Protein AF-A0A0F2J713-F1 (afdb_monomer)

Radius of gyration: 13.16 Å; Cα contacts (8 Å, |Δi|>4): 108; chains: 1; bounding box: 30×25×35 Å

Mean predicted aligned error: 2.55 Å

Secondary structure (DSSP, 8-state):
--TT-EE---EEESSS-HHHHHHHHHHHHHHTT-EE---SS-SEEE-SSTTGGGG-HHHHHHHHHHHHHHHHHHHH--

Foldseek 3Di:
DAAAAEDEDAEEDQDDDRVVVLVVVVVVCVVSNHHYQFFPDRLYFNDDDPPVSVVGPVNVNRVVRSVVRVVVVVVVSD

Nearest PDB structures (foldseek):
  5zz1-assembly1_A  TM=6.342E-01  e=3.295E+00  Mycothermus thermophilus
  4aue-assembly1_D  TM=6.304E-01  e=3.529E+00  Mycothermus thermophilus
  4aue-assembly1_C  TM=6.302E-01  e=4.047E+00  Mycothermus thermophilus
  4b2y-assembly1_A  TM=6.314E-01  e=4.334E+00  Mycothermus thermophilus
  3ojw-assembly1_A  TM=5.627E-01  e=4.642E+00  Rattus norvegicus

pLDDT: mean 96.04, std 4.41, range [62.81, 98.62]

Structure (mmCIF, N/CA/C/O backbone):
data_AF-A0A0F2J713-F1
#
_entry.id   AF-A0A0F2J713-F1
#
loop_
_atom_site.group_PDB
_atom_site.id
_atom_site.type_symbol
_atom_site.label_atom_id
_atom_site.label_alt_id
_atom_site.label_comp_id
_atom_site.label_asym_id
_atom_site.label_entity_id
_atom_site.label_seq_id
_atom_site.pdbx_PDB_ins_code
_atom_site.Cartn_x
_atom_site.Cartn_y
_atom_site.Cartn_z
_atom_site.occupancy
_atom_site.B_iso_or_equiv
_atom_site.auth_seq_id
_atom_site.auth_comp_id
_atom_site.auth_asym_id
_atom_site.auth_atom_id
_atom_site.pdbx_PDB_model_num
ATOM 1 N N . MET A 1 1 ? -19.509 6.977 5.542 1.00 83.19 1 MET A N 1
ATOM 2 C CA . MET A 1 1 ? -19.365 5.568 5.099 1.00 83.19 1 MET A CA 1
ATOM 3 C C . MET A 1 1 ? -17.967 4.991 5.358 1.00 83.19 1 MET A C 1
ATOM 5 O O . MET A 1 1 ? -17.895 3.824 5.722 1.00 83.19 1 MET A O 1
ATOM 9 N N . LEU A 1 2 ? -16.876 5.755 5.178 1.00 96.25 2 LEU A N 1
ATOM 10 C CA . LEU A 1 2 ? -15.496 5.239 5.297 1.00 96.25 2 LEU A CA 1
ATOM 11 C C . LEU A 1 2 ? -14.788 5.520 6.635 1.00 96.25 2 LEU A C 1
ATOM 13 O O . LEU A 1 2 ? -13.818 4.835 6.940 1.00 96.25 2 LEU A O 1
ATOM 17 N N . LYS A 1 3 ? -15.294 6.460 7.443 1.00 97.12 3 LYS A N 1
ATOM 18 C CA . LYS A 1 3 ? -14.751 6.796 8.768 1.00 97.12 3 LYS A CA 1
ATOM 19 C C . LYS A 1 3 ? -14.474 5.550 9.614 1.00 97.12 3 LYS A C 1
ATOM 21 O O . LYS A 1 3 ? -15.346 4.689 9.746 1.00 97.12 3 LYS A O 1
ATOM 26 N N . GLY A 1 4 ? -13.267 5.471 10.171 1.00 95.50 4 GLY A N 1
ATOM 27 C CA . GLY A 1 4 ? -12.804 4.375 11.024 1.00 95.50 4 GLY A CA 1
ATOM 28 C C . GLY A 1 4 ? -12.510 3.063 10.290 1.00 95.50 4 GLY A C 1
ATOM 29 O O . GLY A 1 4 ? -12.017 2.123 10.910 1.00 95.50 4 GLY A O 1
ATOM 30 N N . LYS A 1 5 ? -12.776 2.965 8.979 1.00 96.88 5 LYS A N 1
ATOM 31 C CA . LYS A 1 5 ? -12.379 1.789 8.197 1.00 96.88 5 LYS A CA 1
ATOM 32 C C . LYS A 1 5 ? -10.876 1.805 7.951 1.00 96.88 5 LYS A C 1
ATOM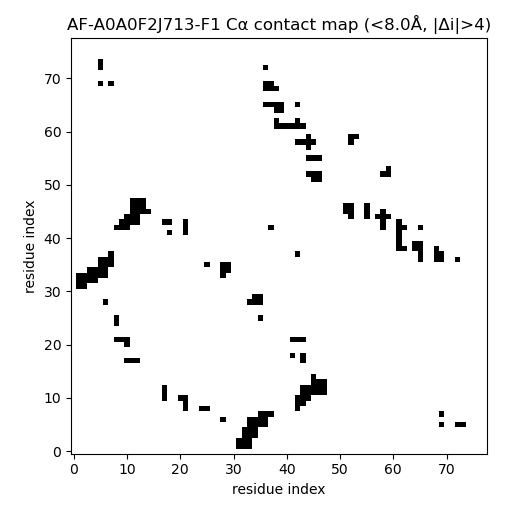 34 O O . LYS A 1 5 ? -10.260 2.859 7.795 1.00 96.88 5 LYS A O 1
ATOM 39 N N . VAL A 1 6 ? -10.305 0.610 7.855 1.00 97.81 6 VAL A N 1
ATOM 40 C CA . VAL A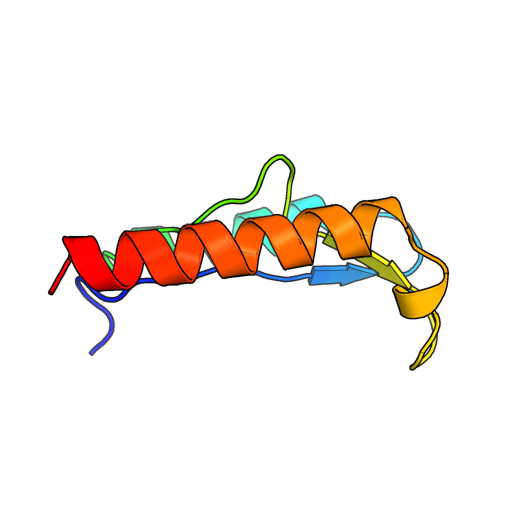 1 6 ? -8.914 0.428 7.443 1.00 97.81 6 VAL A CA 1
ATOM 41 C C . VAL A 1 6 ? -8.824 0.507 5.922 1.00 97.81 6 VAL A C 1
ATOM 43 O O . VAL A 1 6 ? -9.629 -0.108 5.220 1.00 97.81 6 VAL A O 1
ATOM 46 N N . GLY A 1 7 ? -7.850 1.256 5.414 1.00 97.12 7 GLY A N 1
ATOM 47 C CA . GLY A 1 7 ? -7.542 1.362 3.988 1.00 97.12 7 GLY A CA 1
ATOM 48 C C . GLY A 1 7 ? -6.059 1.138 3.722 1.00 97.12 7 GLY A C 1
ATOM 49 O O . GLY A 1 7 ? -5.222 1.413 4.575 1.00 97.12 7 GLY A O 1
ATOM 50 N N . ALA A 1 8 ? -5.726 0.648 2.532 1.00 98.19 8 ALA A N 1
ATOM 51 C CA . ALA A 1 8 ? -4.355 0.579 2.043 1.00 98.19 8 ALA A CA 1
ATOM 52 C C . ALA A 1 8 ? -4.336 0.987 0.573 1.00 98.19 8 ALA A C 1
ATOM 54 O O . ALA A 1 8 ? -5.081 0.441 -0.239 1.00 98.19 8 ALA A O 1
ATOM 55 N N . SER A 1 9 ? -3.502 1.963 0.238 1.00 97.75 9 SER A N 1
ATOM 56 C CA . SER A 1 9 ? -3.283 2.384 -1.141 1.00 97.75 9 SER A CA 1
ATOM 57 C C . SER A 1 9 ? -2.293 1.419 -1.778 1.00 97.75 9 SER A C 1
ATOM 59 O O . SER A 1 9 ? -1.343 1.010 -1.120 1.00 97.75 9 SER A O 1
ATOM 61 N N . VAL A 1 10 ? -2.522 1.024 -3.028 1.00 97.19 10 VAL A N 1
ATOM 62 C CA . VAL A 1 10 ? -1.623 0.158 -3.804 1.00 97.19 10 VAL A CA 1
ATOM 63 C C . VAL A 1 10 ? -1.511 0.751 -5.198 1.00 97.19 10 VAL A C 1
ATOM 65 O O . VAL A 1 10 ? -2.530 1.076 -5.807 1.00 97.19 10 VAL A O 1
ATOM 68 N N . VAL A 1 11 ? -0.288 0.922 -5.694 1.00 97.00 11 VAL A N 1
ATOM 69 C CA . VAL A 1 11 ? -0.042 1.568 -6.988 1.00 97.00 11 VAL A CA 1
ATOM 70 C C . VAL A 1 11 ? 0.916 0.725 -7.822 1.00 97.00 11 VAL A C 1
ATOM 72 O O . VAL A 1 11 ? 1.955 0.285 -7.343 1.00 97.00 11 VAL A O 1
ATOM 75 N N . SER A 1 12 ? 0.585 0.536 -9.093 1.00 95.25 12 SER A N 1
ATOM 76 C CA . SER A 1 12 ? 1.490 -0.024 -10.097 1.00 95.25 12 SER A CA 1
ATOM 77 C C . SER A 1 12 ? 1.862 1.071 -11.090 1.00 95.25 12 SER A C 1
ATOM 79 O O . SER A 1 12 ? 1.009 1.869 -11.486 1.00 95.25 12 SER A O 1
ATOM 81 N N . ALA A 1 13 ? 3.134 1.132 -11.478 1.00 95.19 13 ALA A N 1
ATOM 82 C CA . ALA A 1 13 ? 3.575 1.963 -12.589 1.00 95.19 13 ALA A CA 1
ATOM 83 C C . ALA A 1 13 ? 4.774 1.337 -13.294 1.00 95.19 13 ALA A C 1
ATOM 85 O O . ALA A 1 13 ? 5.563 0.622 -12.694 1.00 95.19 13 ALA A O 1
ATOM 86 N N . ARG A 1 14 ? 4.993 1.693 -14.560 1.00 94.31 14 ARG A N 1
ATOM 87 C CA . ARG A 1 14 ? 6.176 1.241 -15.306 1.00 94.31 14 ARG A CA 1
ATOM 88 C C . ARG A 1 14 ? 7.473 1.951 -14.881 1.00 94.31 14 ARG A C 1
ATOM 90 O O . ARG A 1 14 ? 8.556 1.400 -15.057 1.00 94.31 14 ARG A O 1
ATOM 97 N N . ARG A 1 15 ? 7.387 3.220 -14.465 1.00 91.06 15 ARG A N 1
ATOM 98 C CA . ARG A 1 15 ? 8.536 4.105 -14.180 1.00 91.06 15 ARG A CA 1
ATOM 99 C C . ARG A 1 15 ? 8.220 5.005 -12.975 1.00 91.06 15 ARG A C 1
ATOM 101 O O . ARG A 1 15 ? 7.908 4.506 -11.906 1.00 91.06 15 ARG A O 1
ATOM 108 N N . ALA A 1 16 ? 8.294 6.324 -13.148 1.00 93.31 16 ALA A N 1
ATOM 109 C CA . ALA A 1 16 ? 8.024 7.317 -12.115 1.00 93.31 16 ALA A CA 1
ATOM 110 C C . ALA A 1 16 ? 6.523 7.642 -11.986 1.00 93.31 16 ALA A C 1
ATOM 112 O O . ALA A 1 16 ? 5.718 7.272 -12.839 1.00 93.31 16 ALA A O 1
ATOM 113 N N . GLY A 1 17 ? 6.164 8.382 -10.933 1.00 95.19 17 GLY A N 1
ATOM 114 C CA . GLY A 1 17 ? 4.797 8.866 -10.681 1.00 95.19 17 GLY A CA 1
ATOM 115 C C . GLY A 1 17 ? 4.031 8.084 -9.609 1.00 95.19 17 GLY A C 1
ATOM 116 O O . GLY A 1 17 ? 3.029 8.573 -9.082 1.00 95.19 17 GLY A O 1
ATOM 117 N N . SER A 1 18 ? 4.525 6.906 -9.225 1.00 95.56 18 SER A N 1
ATOM 118 C CA . SER A 1 18 ? 3.856 6.021 -8.266 1.00 95.56 18 SER A CA 1
ATOM 119 C C . SER A 1 18 ? 3.720 6.659 -6.882 1.00 95.56 18 SER A C 1
ATOM 121 O O . SER A 1 18 ? 2.673 6.546 -6.255 1.00 95.56 18 SER A O 1
ATOM 123 N N . THR A 1 19 ? 4.739 7.395 -6.429 1.00 96.06 19 THR A N 1
ATOM 124 C CA . THR A 1 19 ? 4.743 8.075 -5.124 1.00 96.06 19 THR A CA 1
ATOM 125 C C . THR A 1 19 ? 3.755 9.238 -5.062 1.00 96.06 19 THR A C 1
ATOM 127 O O . THR A 1 19 ? 3.052 9.380 -4.068 1.00 96.06 19 THR A O 1
ATOM 130 N N . PHE A 1 20 ? 3.632 10.031 -6.132 1.00 97.38 20 PHE A N 1
ATOM 131 C CA . PHE A 1 20 ? 2.630 11.100 -6.218 1.00 97.38 20 PHE A CA 1
ATOM 132 C C . PHE A 1 20 ? 1.209 10.537 -6.161 1.00 97.38 20 PHE A C 1
ATOM 134 O O . PHE A 1 20 ? 0.378 11.026 -5.398 1.00 97.38 20 PHE A O 1
ATOM 141 N N . THR A 1 21 ? 0.954 9.464 -6.914 1.00 97.69 21 THR A N 1
ATOM 142 C CA . THR A 1 21 ? -0.340 8.767 -6.909 1.00 97.69 21 THR A CA 1
ATOM 143 C C . THR A 1 21 ? -0.646 8.182 -5.527 1.00 97.69 21 THR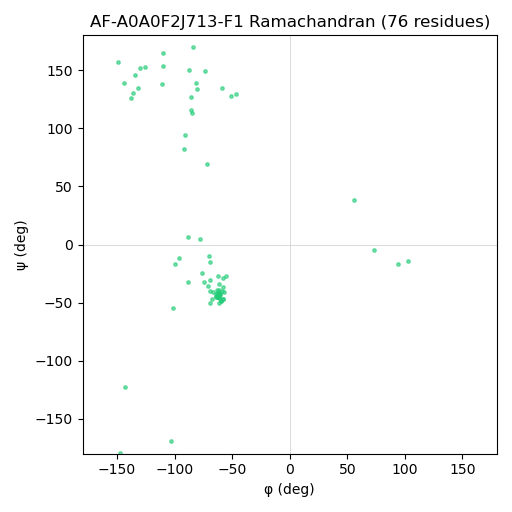 A C 1
ATOM 145 O O . THR A 1 21 ? -1.738 8.377 -4.998 1.00 97.69 21 THR A O 1
ATOM 148 N N . TYR A 1 22 ? 0.336 7.526 -4.904 1.00 97.88 22 TYR A N 1
ATOM 149 C CA . TYR A 1 22 ? 0.224 6.967 -3.555 1.00 97.88 22 TYR A CA 1
ATOM 150 C C . TYR A 1 22 ? -0.122 8.039 -2.512 1.00 97.88 22 TYR A C 1
ATOM 152 O O . TYR A 1 22 ? -1.059 7.861 -1.731 1.00 97.88 22 TYR A O 1
ATOM 160 N N . SER A 1 23 ? 0.572 9.180 -2.533 1.00 97.81 23 SER A N 1
ATOM 161 C CA . SER A 1 23 ? 0.286 10.311 -1.643 1.00 97.81 23 SER A CA 1
ATOM 162 C C . SER A 1 23 ? -1.112 10.886 -1.869 1.00 97.81 23 SER A C 1
ATOM 164 O O . SER A 1 23 ? -1.825 11.125 -0.898 1.00 97.81 23 SER A O 1
ATOM 166 N N . ALA A 1 24 ? -1.543 11.045 -3.124 1.00 98.44 24 ALA A N 1
ATOM 167 C CA . ALA A 1 24 ? -2.869 11.571 -3.443 1.00 98.44 24 ALA A CA 1
ATOM 168 C C . ALA A 1 24 ? -4.000 10.679 -2.894 1.00 98.44 24 ALA A C 1
ATOM 170 O O . ALA A 1 24 ? -4.955 11.185 -2.303 1.00 98.44 24 ALA A O 1
ATOM 171 N N . ILE A 1 25 ? -3.868 9.352 -3.014 1.00 98.25 25 ILE A N 1
ATOM 172 C CA . ILE A 1 25 ? -4.830 8.402 -2.429 1.00 98.25 25 ILE A CA 1
ATOM 173 C C . ILE A 1 25 ? -4.829 8.510 -0.897 1.00 98.25 25 ILE A C 1
ATOM 175 O O . ILE A 1 25 ? -5.890 8.526 -0.273 1.00 98.25 25 ILE A O 1
ATOM 179 N N . ASN A 1 26 ? -3.655 8.627 -0.276 1.00 98.06 26 ASN A N 1
ATOM 180 C CA . ASN A 1 26 ? -3.565 8.736 1.180 1.00 98.06 26 ASN A CA 1
ATOM 181 C C . ASN A 1 26 ? -4.107 10.067 1.719 1.00 98.06 26 ASN A C 1
ATOM 183 O O . ASN A 1 26 ? -4.671 10.076 2.811 1.00 98.06 26 ASN A O 1
ATOM 187 N N . PHE A 1 27 ? -4.025 11.166 0.962 1.00 98.44 27 PHE A N 1
ATOM 188 C CA . PHE A 1 27 ? -4.723 12.406 1.319 1.00 98.44 27 PHE A CA 1
ATOM 189 C C . PHE A 1 27 ? -6.237 12.197 1.379 1.00 98.44 27 PHE A C 1
ATOM 191 O O . PHE A 1 27 ? -6.874 12.625 2.342 1.00 98.44 27 PHE A O 1
ATOM 198 N N . PHE A 1 28 ? -6.808 11.480 0.406 1.00 98.12 28 PHE A N 1
ATOM 199 C CA . PHE A 1 28 ? -8.226 11.123 0.435 1.00 98.12 28 PHE A CA 1
ATOM 200 C C . PHE A 1 28 ? -8.574 10.253 1.653 1.00 98.12 28 PHE A C 1
ATOM 202 O O . PHE A 1 28 ? -9.540 10.550 2.354 1.00 98.12 28 PHE A O 1
ATOM 209 N N . PHE A 1 29 ? -7.773 9.225 1.956 1.00 98.25 29 PHE A N 1
ATOM 210 C CA . PHE A 1 29 ? -7.979 8.399 3.153 1.00 98.25 29 PHE A CA 1
ATOM 211 C C . PHE A 1 29 ? -7.920 9.215 4.449 1.00 98.25 29 PHE A C 1
ATOM 213 O O . PHE A 1 29 ? -8.746 8.999 5.335 1.00 98.25 29 PHE A O 1
ATOM 220 N N . GLY A 1 30 ? -6.996 10.174 4.538 1.00 98.00 30 GLY A N 1
ATOM 221 C CA . GLY A 1 30 ? -6.882 11.077 5.681 1.00 98.00 30 GLY A CA 1
ATOM 222 C C . GLY A 1 30 ? -8.131 11.937 5.876 1.00 98.00 30 GLY A C 1
ATOM 223 O O . GLY A 1 30 ? -8.703 11.942 6.964 1.00 98.00 30 GLY A O 1
ATOM 224 N N . ILE A 1 31 ? -8.606 12.604 4.817 1.00 98.19 31 ILE A N 1
ATOM 225 C CA . ILE A 1 31 ? -9.837 13.420 4.862 1.00 98.19 31 ILE A CA 1
ATOM 226 C C . ILE A 1 31 ? -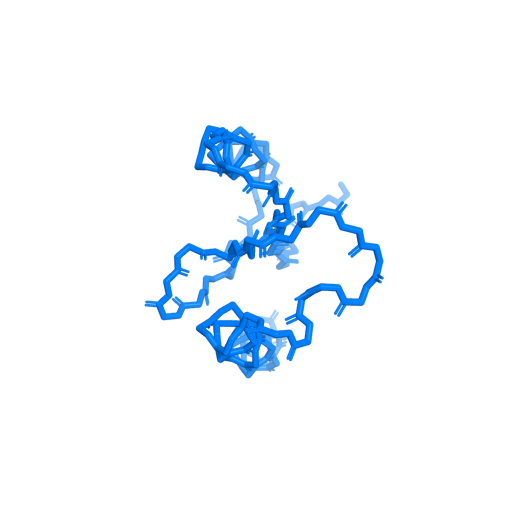11.062 12.557 5.201 1.00 98.19 31 ILE A C 1
ATOM 228 O O . ILE A 1 31 ? -11.972 13.012 5.890 1.00 98.19 31 ILE A O 1
ATOM 232 N N . ALA A 1 32 ? -11.084 11.302 4.751 1.00 98.25 32 ALA A N 1
ATOM 233 C CA . ALA A 1 32 ? -12.161 10.355 5.027 1.00 98.25 32 ALA A CA 1
ATOM 234 C C . ALA A 1 32 ? -12.110 9.722 6.434 1.00 98.25 32 ALA A C 1
ATOM 236 O O . ALA A 1 32 ? -12.924 8.837 6.718 1.00 98.25 32 ALA A O 1
ATOM 237 N N . GLU A 1 33 ? -11.182 10.146 7.301 1.00 97.81 33 GLU A N 1
ATOM 238 C CA . GLU A 1 33 ? -10.964 9.599 8.648 1.00 97.81 33 GLU A CA 1
ATOM 239 C C . GLU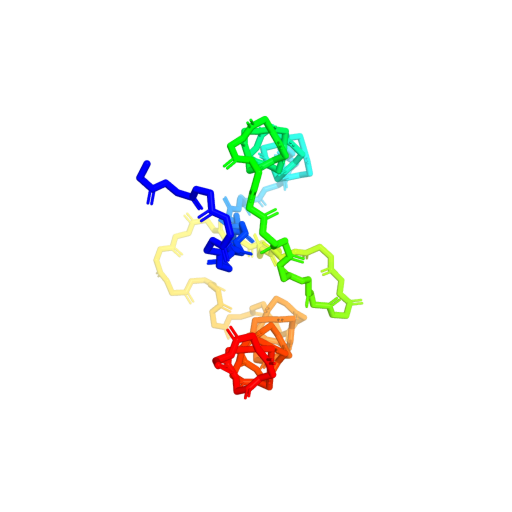 A 1 33 ? -10.710 8.077 8.642 1.00 97.81 33 GLU A C 1
ATOM 241 O O . GLU A 1 33 ? -11.207 7.337 9.498 1.00 97.81 33 GLU A O 1
ATOM 246 N N . MET A 1 34 ? -9.974 7.582 7.644 1.00 98.12 34 MET A N 1
ATOM 247 C CA . MET A 1 34 ? -9.594 6.172 7.548 1.00 98.12 34 MET A CA 1
ATOM 248 C C . MET A 1 34 ? -8.289 5.886 8.295 1.00 98.12 34 MET A C 1
ATOM 250 O O . MET A 1 34 ?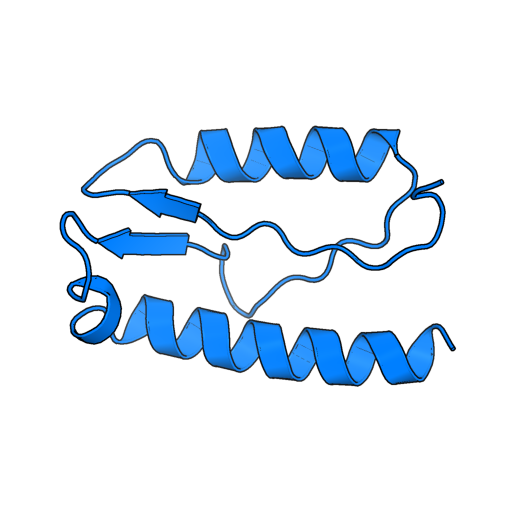 -7.383 6.715 8.355 1.00 98.12 34 MET A O 1
ATOM 254 N N . ILE A 1 35 ? -8.160 4.661 8.802 1.00 97.81 35 ILE A N 1
ATOM 255 C CA . ILE A 1 35 ? -6.908 4.160 9.376 1.00 97.81 35 ILE A CA 1
ATOM 256 C C . ILE A 1 35 ? -6.056 3.616 8.226 1.00 97.81 35 ILE A C 1
ATOM 258 O O . ILE A 1 35 ? -6.425 2.630 7.584 1.00 97.81 35 ILE A O 1
ATOM 262 N N . ILE A 1 36 ? -4.926 4.260 7.943 1.00 97.81 36 ILE A N 1
ATOM 263 C CA . ILE A 1 36 ? -4.077 3.910 6.797 1.00 97.81 36 ILE A CA 1
ATOM 264 C C . ILE A 1 36 ? -3.106 2.792 7.191 1.00 97.81 36 ILE A C 1
ATOM 266 O O . ILE A 1 36 ? -2.234 2.977 8.037 1.00 97.81 36 ILE A O 1
ATOM 270 N N . CYS A 1 37 ? -3.244 1.628 6.557 1.00 98.00 37 CYS A N 1
ATOM 271 C CA . CYS A 1 37 ? -2.325 0.506 6.696 1.00 98.00 37 CYS A CA 1
ATOM 272 C C . CYS A 1 37 ? -1.151 0.650 5.719 1.00 98.00 37 CYS A C 1
ATOM 274 O O . CYS A 1 37 ? -1.342 0.798 4.509 1.00 98.00 37 CYS A O 1
ATOM 276 N N . SER A 1 38 ? 0.066 0.572 6.250 1.00 96.69 38 SER A N 1
ATOM 277 C CA . SER A 1 38 ? 1.311 0.633 5.490 1.00 96.69 38 SER A CA 1
ATOM 278 C C . SER A 1 38 ? 2.035 -0.714 5.468 1.00 96.69 38 SER A C 1
ATOM 280 O O . SER A 1 38 ? 1.760 -1.626 6.257 1.00 96.69 38 SER A O 1
ATOM 282 N N . SER A 1 39 ? 2.987 -0.828 4.549 1.00 97.75 39 SER A N 1
ATOM 283 C CA . SER A 1 39 ? 3.937 -1.932 4.490 1.00 97.75 39 SER A CA 1
ATOM 284 C C . SER A 1 39 ? 5.320 -1.525 5.023 1.00 97.75 39 SER A C 1
ATOM 286 O O . SER A 1 39 ? 5.479 -0.464 5.623 1.00 97.75 39 SER A O 1
ATOM 288 N N . ASN A 1 40 ? 6.329 -2.373 4.810 1.00 95.81 40 ASN A N 1
ATOM 289 C CA . ASN A 1 40 ? 7.743 -2.075 5.063 1.00 95.81 40 ASN A CA 1
ATOM 290 C C . ASN A 1 40 ? 8.344 -1.056 4.074 1.00 95.81 40 ASN A C 1
ATOM 292 O O . ASN A 1 40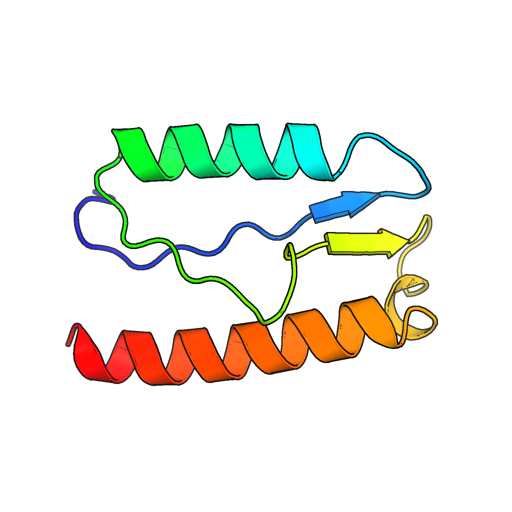 ? 9.454 -0.584 4.298 1.00 95.81 40 ASN A O 1
ATOM 296 N N . TYR A 1 41 ? 7.621 -0.721 3.004 1.00 95.19 41 TYR A N 1
ATOM 297 C CA . TYR A 1 41 ? 7.935 0.357 2.069 1.00 95.19 41 TYR A CA 1
ATOM 298 C C . TYR A 1 41 ? 6.639 0.975 1.519 1.00 95.19 41 TYR A C 1
ATOM 300 O O . TYR A 1 41 ? 5.540 0.565 1.910 1.00 95.19 41 TYR A O 1
ATOM 308 N N . TRP A 1 42 ? 6.736 1.969 0.629 1.00 96.12 42 TRP A N 1
ATOM 309 C CA . TRP A 1 42 ? 5.560 2.456 -0.096 1.00 96.12 42 TRP A CA 1
ATOM 310 C C . TRP A 1 42 ? 4.937 1.305 -0.890 1.00 96.12 42 TRP A C 1
ATOM 312 O O . TRP A 1 42 ? 5.655 0.566 -1.556 1.00 96.12 42 TRP A O 1
ATOM 322 N N . ASN A 1 43 ? 3.609 1.170 -0.837 1.00 96.62 43 ASN A N 1
ATOM 323 C CA . ASN A 1 43 ? 2.858 0.070 -1.451 1.00 96.62 43 ASN A CA 1
ATOM 324 C C . ASN A 1 43 ? 2.825 0.200 -2.989 1.00 96.62 43 ASN A C 1
ATOM 326 O O . ASN A 1 43 ? 1.783 0.487 -3.589 1.00 96.62 43 ASN A O 1
ATOM 330 N N . LEU A 1 44 ? 3.978 0.009 -3.620 1.00 96.25 44 LEU A N 1
ATOM 331 C CA . LEU A 1 44 ? 4.231 0.267 -5.029 1.00 96.25 44 LEU A CA 1
ATOM 332 C C . LEU A 1 44 ? 4.791 -0.987 -5.705 1.00 96.25 44 LEU A C 1
ATOM 334 O O . LEU A 1 44 ? 5.469 -1.787 -5.070 1.00 96.25 44 LEU A O 1
ATOM 338 N N . THR A 1 45 ? 4.555 -1.117 -7.008 1.00 95.88 45 THR A N 1
ATOM 339 C CA . THR A 1 45 ? 5.262 -2.075 -7.867 1.00 95.88 45 THR A CA 1
ATOM 340 C C . THR A 1 45 ? 5.699 -1.421 -9.173 1.00 95.88 45 THR A C 1
ATOM 342 O O . THR A 1 45 ? 4.984 -0.567 -9.718 1.00 95.88 45 THR A O 1
ATOM 345 N N . LEU A 1 46 ? 6.856 -1.844 -9.687 1.00 95.19 46 LEU A N 1
ATOM 346 C CA . LEU A 1 46 ? 7.321 -1.514 -11.028 1.00 95.19 46 LEU A CA 1
ATOM 347 C C . LEU A 1 46 ? 6.853 -2.566 -12.037 1.00 95.19 46 LEU A C 1
ATOM 349 O O . LEU A 1 46 ? 7.499 -3.587 -12.255 1.00 95.19 46 LEU A O 1
ATOM 353 N N . SER A 1 47 ? 5.718 -2.305 -12.679 1.00 95.19 47 SER A N 1
ATOM 354 C CA . SER A 1 47 ? 5.118 -3.200 -13.672 1.00 95.19 47 SER A CA 1
ATOM 355 C C . SER A 1 47 ? 4.462 -2.417 -14.809 1.00 95.19 47 SER A C 1
ATOM 357 O O . SER A 1 47 ? 3.858 -1.364 -14.596 1.00 95.19 47 SER A O 1
ATOM 359 N N . ARG A 1 48 ? 4.629 -2.900 -16.049 1.00 94.06 48 ARG A N 1
ATOM 360 C CA . ARG A 1 48 ? 4.015 -2.299 -17.243 1.00 94.06 48 ARG A CA 1
ATOM 361 C C . ARG A 1 48 ? 2.788 -3.079 -17.670 1.00 94.06 48 ARG A C 1
ATOM 363 O O . ARG A 1 48 ? 1.729 -2.487 -17.854 1.00 94.06 48 ARG A O 1
ATOM 370 N N . ASP A 1 49 ? 2.978 -4.375 -17.867 1.00 96.00 49 ASP A N 1
ATOM 371 C CA . ASP A 1 49 ? 1.986 -5.259 -18.448 1.00 96.00 49 ASP A CA 1
ATOM 372 C C . ASP A 1 49 ? 1.445 -6.216 -17.368 1.00 96.00 49 ASP A C 1
ATOM 374 O O . ASP A 1 49 ? 2.134 -6.498 -16.377 1.00 96.00 49 ASP A O 1
ATOM 378 N N . PRO A 1 50 ? 0.205 -6.723 -17.505 1.00 93.56 50 PRO A N 1
ATOM 379 C CA . PRO A 1 50 ? -0.332 -7.716 -16.583 1.00 93.56 50 PRO A CA 1
ATOM 380 C C . PRO A 1 50 ? 0.631 -8.897 -16.415 1.00 93.56 50 PRO A C 1
ATOM 382 O O . PRO A 1 50 ? 1.081 -9.498 -17.386 1.00 93.56 50 PRO A O 1
ATOM 385 N N . GLY A 1 51 ? 0.958 -9.221 -15.165 1.00 93.50 51 GLY A N 1
ATOM 386 C CA . GLY A 1 51 ? 1.916 -10.275 -14.831 1.00 93.50 51 GLY A CA 1
ATOM 387 C C . GLY A 1 51 ? 3.357 -9.801 -14.622 1.00 93.50 51 GLY A C 1
ATOM 388 O O . GLY A 1 51 ? 4.104 -10.510 -13.955 1.00 93.50 51 GLY A O 1
ATOM 389 N N . ASP A 1 52 ? 3.751 -8.597 -15.058 1.00 95.62 52 ASP A N 1
ATOM 390 C CA . ASP A 1 52 ? 5.108 -8.081 -14.792 1.00 95.62 52 ASP A CA 1
ATOM 391 C C . ASP A 1 52 ? 5.400 -7.911 -13.299 1.00 95.62 52 ASP A C 1
ATOM 393 O O . ASP A 1 52 ? 6.543 -8.063 -12.882 1.00 95.62 52 ASP A O 1
ATOM 397 N N . VAL A 1 53 ? 4.368 -7.688 -12.479 1.00 93.56 53 VAL A N 1
ATOM 398 C CA . VAL A 1 53 ? 4.486 -7.663 -11.011 1.00 93.56 53 VAL A CA 1
ATOM 399 C C . VAL A 1 53 ? 5.112 -8.947 -10.454 1.00 93.56 53 VAL A C 1
ATOM 401 O O . VAL A 1 53 ? 5.779 -8.900 -9.431 1.00 93.56 53 VAL A O 1
ATOM 404 N N . GLN A 1 54 ? 4.969 -10.088 -11.141 1.00 96.06 54 GLN A N 1
ATOM 405 C CA . GLN A 1 54 ? 5.577 -11.358 -10.720 1.00 96.06 54 GLN A CA 1
ATOM 406 C C . GLN A 1 54 ? 7.109 -11.361 -10.851 1.00 96.06 54 GLN A C 1
ATOM 408 O O . GLN A 1 54 ? 7.774 -12.229 -10.295 1.00 96.06 54 GLN A O 1
ATOM 413 N N . LYS A 1 55 ? 7.672 -10.401 -11.591 1.00 95.94 55 LYS A N 1
ATOM 414 C CA . LYS A 1 55 ? 9.118 -10.209 -11.765 1.00 95.94 55 LYS A CA 1
ATOM 415 C C . LYS A 1 55 ? 9.678 -9.165 -10.790 1.00 95.94 55 LYS A C 1
ATOM 417 O O . LYS A 1 55 ? 10.892 -9.048 -10.664 1.00 95.94 55 LYS A O 1
ATOM 422 N N . ASP A 1 56 ? 8.810 -8.416 -10.111 1.00 95.88 56 ASP A N 1
ATOM 423 C CA . ASP A 1 56 ? 9.165 -7.384 -9.138 1.00 95.88 56 ASP A CA 1
ATOM 424 C C . ASP A 1 56 ? 9.224 -7.986 -7.727 1.00 95.88 56 ASP A C 1
ATOM 426 O O . ASP A 1 56 ? 8.267 -7.933 -6.953 1.00 95.88 56 ASP A O 1
ATOM 430 N N . ALA A 1 57 ? 10.355 -8.616 -7.406 1.00 96.19 57 ALA A N 1
ATOM 431 C CA . ALA A 1 57 ? 10.541 -9.312 -6.132 1.00 96.19 57 ALA A CA 1
ATOM 432 C C . ALA A 1 57 ? 10.356 -8.393 -4.909 1.00 96.19 57 ALA A C 1
ATOM 434 O O . ALA A 1 57 ? 9.797 -8.825 -3.898 1.00 96.19 57 ALA A O 1
ATOM 435 N N . GLU A 1 58 ? 10.785 -7.131 -5.009 1.00 95.12 58 GLU A N 1
ATOM 436 C CA . GLU A 1 58 ? 10.624 -6.140 -3.943 1.00 95.12 58 GLU A CA 1
ATOM 437 C C . GLU A 1 58 ? 9.148 -5.769 -3.771 1.00 95.12 58 GLU A C 1
ATOM 439 O O . GLU A 1 58 ? 8.612 -5.899 -2.668 1.00 95.12 58 GLU A O 1
ATOM 444 N N . GLY A 1 59 ? 8.453 -5.426 -4.862 1.00 95.62 59 GLY A N 1
ATOM 445 C CA . GLY A 1 59 ? 7.018 -5.131 -4.834 1.00 95.62 59 GLY A CA 1
ATOM 446 C C . GLY A 1 59 ? 6.185 -6.294 -4.284 1.00 95.62 59 GLY A C 1
ATOM 447 O O . GLY A 1 59 ? 5.288 -6.088 -3.461 1.00 95.62 59 GLY A O 1
ATOM 448 N N . ILE A 1 60 ? 6.520 -7.538 -4.649 1.00 96.81 60 ILE A N 1
ATOM 449 C CA . ILE A 1 60 ? 5.889 -8.741 -4.082 1.00 96.81 60 ILE A CA 1
ATOM 450 C C . ILE A 1 60 ? 6.101 -8.801 -2.567 1.00 96.81 60 ILE A C 1
ATOM 452 O O . ILE A 1 60 ? 5.138 -9.008 -1.822 1.00 96.81 60 ILE A O 1
ATOM 456 N N . GLN A 1 61 ? 7.333 -8.614 -2.087 1.00 97.56 61 GLN A N 1
ATOM 457 C CA . GLN A 1 61 ? 7.631 -8.636 -0.654 1.00 97.56 61 GLN A CA 1
ATOM 458 C C . GLN A 1 61 ? 6.885 -7.519 0.093 1.00 97.56 61 GLN A C 1
ATOM 460 O O . GLN A 1 61 ? 6.335 -7.756 1.180 1.00 97.56 61 GLN A O 1
ATOM 465 N N . THR A 1 62 ? 6.809 -6.325 -0.495 1.00 97.75 62 THR A N 1
ATOM 466 C CA . THR A 1 62 ? 6.037 -5.198 0.033 1.00 97.75 62 THR A CA 1
ATOM 467 C C . THR A 1 62 ? 4.554 -5.542 0.116 1.00 97.75 62 THR A C 1
ATOM 469 O O . THR A 1 62 ? 3.938 -5.320 1.158 1.00 97.75 62 THR A O 1
ATOM 472 N N . PHE A 1 63 ? 3.952 -6.148 -0.905 1.00 97.50 63 PHE A N 1
ATOM 473 C CA . PHE A 1 63 ? 2.530 -6.512 -0.862 1.00 97.50 63 PHE A CA 1
ATOM 474 C C . PHE A 1 63 ? 2.228 -7.670 0.090 1.00 97.50 63 PHE A C 1
ATOM 476 O O . PHE A 1 63 ? 1.214 -7.643 0.789 1.00 97.50 63 PHE A O 1
ATOM 483 N N . GLN A 1 64 ? 3.122 -8.651 0.204 1.00 98.12 64 GLN A N 1
ATOM 484 C CA . GLN A 1 64 ? 2.994 -9.706 1.211 1.00 98.12 64 GLN A CA 1
ATOM 485 C C . GLN A 1 64 ? 3.042 -9.132 2.632 1.00 98.12 64 GLN A C 1
ATOM 487 O O . GLN A 1 64 ? 2.249 -9.524 3.492 1.00 98.12 64 GLN A O 1
ATOM 492 N N . THR A 1 65 ? 3.947 -8.185 2.883 1.00 98.56 65 THR A N 1
ATOM 493 C CA . THR A 1 65 ? 4.050 -7.501 4.178 1.00 98.56 65 THR A CA 1
ATOM 494 C C . THR A 1 65 ? 2.817 -6.640 4.450 1.00 98.56 65 THR A C 1
ATOM 496 O O . THR A 1 65 ? 2.263 -6.707 5.549 1.00 98.56 65 THR A O 1
ATOM 499 N N . LEU A 1 66 ? 2.305 -5.935 3.437 1.00 98.62 66 LEU A N 1
ATOM 500 C CA . LEU A 1 66 ? 1.065 -5.164 3.526 1.00 98.62 66 LEU A CA 1
ATOM 501 C C . LEU A 1 66 ? -0.117 -6.051 3.925 1.00 98.62 66 LEU A C 1
ATOM 503 O O . LEU A 1 66 ? -0.866 -5.707 4.834 1.00 98.62 66 LEU A O 1
ATOM 507 N N . GLY A 1 67 ? -0.261 -7.218 3.289 1.00 98.38 67 GLY A N 1
ATOM 508 C CA . GLY A 1 67 ? -1.317 -8.178 3.608 1.00 98.38 67 GLY A CA 1
ATOM 509 C C . GLY A 1 67 ? -1.245 -8.674 5.055 1.00 98.38 67 GLY A C 1
ATOM 510 O O . GLY A 1 67 ? -2.266 -8.721 5.744 1.00 98.38 67 GLY A O 1
ATOM 511 N N . LYS A 1 68 ? -0.039 -8.976 5.558 1.00 98.56 68 LYS A N 1
ATOM 512 C CA . LYS A 1 68 ? 0.175 -9.369 6.964 1.00 98.56 68 LYS A CA 1
ATOM 513 C C . LYS A 1 68 ? -0.184 -8.236 7.930 1.00 98.56 68 LYS A C 1
ATOM 515 O O . LYS A 1 68 ? -0.883 -8.479 8.917 1.00 98.56 68 LYS A O 1
ATOM 520 N N . ASN A 1 69 ? 0.247 -7.011 7.634 1.00 98.38 69 ASN A N 1
ATOM 521 C CA . ASN A 1 69 ? -0.053 -5.832 8.446 1.00 98.38 69 ASN A CA 1
ATOM 522 C C . ASN A 1 69 ? -1.554 -5.531 8.461 1.00 98.38 69 ASN A C 1
ATOM 524 O O . ASN A 1 69 ? -2.119 -5.334 9.534 1.00 98.38 69 ASN A O 1
ATOM 528 N N . MET A 1 70 ? -2.213 -5.587 7.303 1.00 98.06 70 MET A N 1
ATOM 529 C CA . MET A 1 70 ? -3.658 -5.405 7.163 1.00 98.06 70 MET A CA 1
ATOM 530 C C . MET A 1 70 ? -4.420 -6.446 7.981 1.00 98.06 70 MET A C 1
ATOM 532 O O . MET A 1 70 ? -5.292 -6.095 8.772 1.00 98.06 70 MET A O 1
ATOM 536 N N . ALA A 1 71 ? -4.061 -7.725 7.856 1.00 98.19 71 ALA A N 1
ATOM 537 C CA . ALA A 1 71 ? -4.702 -8.798 8.610 1.00 98.19 71 ALA A CA 1
ATOM 538 C C . ALA A 1 71 ? -4.532 -8.629 10.129 1.00 98.19 71 ALA A C 1
ATOM 540 O O . ALA A 1 71 ? -5.465 -8.902 10.885 1.00 98.19 71 ALA A O 1
ATOM 541 N N . LYS A 1 72 ? -3.359 -8.178 10.591 1.00 98.00 72 LYS A N 1
ATOM 542 C CA . LYS A 1 72 ? -3.120 -7.880 12.010 1.00 98.00 72 LYS A CA 1
ATOM 543 C C . LYS A 1 72 ? -3.936 -6.672 12.468 1.00 98.00 72 LYS A C 1
ATOM 545 O O . LYS A 1 72 ? -4.596 -6.755 13.499 1.00 98.00 72 LYS A O 1
ATOM 550 N N . LEU A 1 73 ? -3.926 -5.590 11.695 1.00 97.75 73 LEU A N 1
ATOM 551 C CA . LEU A 1 73 ? -4.629 -4.353 12.018 1.00 97.75 73 LEU A CA 1
ATOM 552 C C . LEU A 1 73 ? -6.144 -4.568 12.080 1.00 97.75 73 LEU A C 1
ATOM 554 O O . LEU A 1 73 ? -6.768 -4.179 13.059 1.00 97.75 73 LEU A O 1
ATOM 558 N N . LEU A 1 74 ? -6.724 -5.276 11.106 1.00 96.94 74 LEU A N 1
ATOM 559 C CA . LEU A 1 74 ? -8.150 -5.624 11.086 1.00 96.94 74 LEU A CA 1
ATOM 560 C C . LEU A 1 74 ? -8.597 -6.426 12.317 1.00 96.94 74 LEU A C 1
ATOM 562 O O . LEU A 1 74 ? -9.752 -6.323 12.715 1.00 96.94 74 LEU A O 1
ATOM 566 N N . LYS A 1 75 ? -7.705 -7.215 12.930 1.00 96.88 75 LYS A N 1
ATOM 567 C CA . LYS A 1 75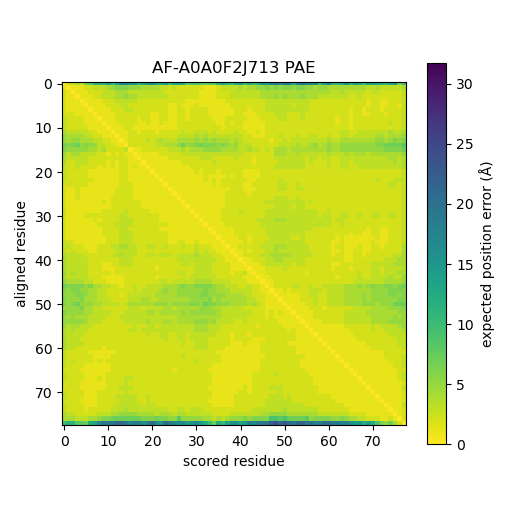 ? -7.993 -7.922 14.191 1.00 96.88 75 LYS A CA 1
ATOM 568 C C . LYS A 1 75 ? -7.947 -7.005 15.415 1.00 96.88 75 LYS A C 1
ATOM 570 O O . LYS A 1 75 ? -8.549 -7.348 16.421 1.00 96.88 75 LYS A O 1
ATOM 575 N N . GLN A 1 76 ? -7.211 -5.896 15.346 1.00 95.38 76 GLN A N 1
ATOM 576 C CA . GLN A 1 76 ? -7.035 -4.949 16.452 1.00 95.38 76 GLN A CA 1
ATOM 577 C C . GLN A 1 76 ? -8.112 -3.864 16.487 1.00 95.38 76 GLN A C 1
ATOM 579 O O . GLN A 1 76 ? -8.456 -3.394 17.562 1.00 95.38 76 GLN A O 1
ATOM 584 N N . VAL A 1 77 ? -8.624 -3.457 15.325 1.00 90.56 77 VAL A N 1
ATOM 585 C CA . VAL A 1 77 ? -9.670 -2.422 15.209 1.00 90.56 77 VAL A CA 1
ATOM 586 C C . VAL A 1 77 ? -11.092 -2.990 15.287 1.00 90.56 77 VAL A C 1
ATOM 588 O O . VAL A 1 77 ? -12.049 -2.275 14.998 1.00 90.56 77 VAL A O 1
ATOM 591 N N . ARG A 1 78 ? -11.218 -4.287 15.586 1.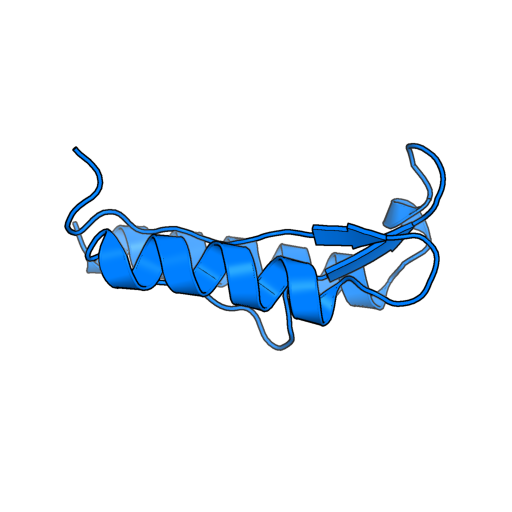00 62.81 78 ARG A N 1
ATOM 592 C CA . ARG A 1 78 ? -12.493 -4.997 15.674 1.00 62.81 78 ARG A CA 1
ATOM 593 C C . ARG A 1 78 ? -13.133 -4.827 17.042 1.00 62.81 78 ARG A C 1
ATOM 595 O O . ARG A 1 78 ? -12.377 -4.824 18.034 1.00 62.81 78 ARG A O 1
#

Solvent-accessible surface area (backbone atoms only — not comparable to full-atom values): 4456 Å² total; per-residue (Å²): 138,53,60,74,37,78,44,66,69,77,39,73,25,69,70,83,62,44,66,62,53,46,50,55,52,49,51,52,37,53,77,44,47,33,45,76,51,64,39,91,47,78,52,45,34,65,26,79,54,95,68,38,50,81,74,25,65,65,32,47,53,30,51,55,42,26,52,53,44,43,59,52,48,61,66,67,77,101

Sequence (78 aa):
MLKGKVGASVVSARRAGSTFTYSAINFFFGIAEMIICSSNYWNLTLSRDPGDVQKDAEGIQTFQTLGKNMAKLLKQVR